Protein AF-A0AAE9SAQ5-F1 (afdb_monomer)

Organism: Acinetobacter pittii (NCBI:txid48296)

Nearest PDB structures (foldseek):
  2onf-assembly1_B  TM=4.608E-01  e=3.173E+00  Thermoplasma acidophilum
  4aoy-assembly2_A  TM=3.899E-01  e=3.383E+00  Acetivibrio thermocellus
  2d7v-assembly1_B  TM=4.350E-01  e=4.375E+00  Vibrio cholerae O1 biovar El Tor str. N16961
  8dk2-assembly1_A  TM=4.335E-01  e=8.874E+00  Pseudomonas aeruginosa PA14

Radius of gyration: 17.35 Å; Cα contacts (8 Å, |Δi|>4): 63; chains: 1; bounding box: 38×29×52 Å

Foldseek 3Di:
DPDDDPVVVVVVVVVVVVVVVVVVVVVQVVCCVVPVWHWDDKDFDWDWDQDPPGDIDIDGPDMDTDIDDDD

Secondary structure (DSSP, 8-state):
-----HHHHHHHHHHHHHHHHHHHHHHHHHHHHHHS-EEEEEEEEEEEEE-TTS-EEEEEEEEEEEEE---

Structure (mmCIF, N/CA/C/O backbone):
data_AF-A0AAE9SAQ5-F1
#
_entry.id   AF-A0AAE9SAQ5-F1
#
loop_
_atom_site.group_PDB
_atom_site.id
_atom_site.type_symbol
_atom_site.label_atom_id
_atom_site.label_alt_id
_atom_site.label_comp_id
_atom_site.label_asym_id
_atom_site.label_entity_id
_atom_site.label_seq_id
_atom_site.pdbx_PDB_ins_code
_atom_site.Cartn_x
_atom_site.Cartn_y
_atom_site.Cartn_z
_atom_site.occupancy
_atom_site.B_iso_or_equiv
_atom_site.auth_seq_id
_atom_site.auth_comp_id
_atom_site.auth_asym_id
_atom_site.auth_atom_id
_atom_site.pdbx_PDB_model_num
ATOM 1 N N . MET A 1 1 ? 13.600 -6.694 -26.776 1.00 48.88 1 MET A N 1
ATOM 2 C CA . MET A 1 1 ? 12.740 -5.828 -25.942 1.00 48.88 1 MET A CA 1
ATOM 3 C C . MET A 1 1 ? 13.095 -4.398 -26.300 1.00 48.88 1 MET A C 1
ATOM 5 O O . MET A 1 1 ? 14.285 -4.129 -26.352 1.00 48.88 1 MET A O 1
ATOM 9 N N . SER A 1 2 ? 12.140 -3.528 -26.649 1.00 55.94 2 SER A N 1
ATOM 10 C CA . SER A 1 2 ? 12.490 -2.122 -26.894 1.00 55.94 2 SER A CA 1
ATOM 11 C C . SER A 1 2 ? 12.855 -1.489 -25.559 1.00 55.94 2 SER A C 1
ATOM 13 O O . SER A 1 2 ? 12.036 -1.487 -24.638 1.00 55.94 2 SER A O 1
ATOM 15 N N . GLU A 1 3 ? 14.081 -1.002 -25.443 1.00 76.06 3 GLU A N 1
ATOM 16 C CA . GLU A 1 3 ? 14.516 -0.253 -24.274 1.00 76.06 3 GLU A CA 1
ATOM 17 C C . GLU A 1 3 ? 13.726 1.056 -24.243 1.00 76.06 3 GLU A C 1
ATOM 19 O O . GLU A 1 3 ? 13.808 1.878 -25.155 1.00 76.06 3 GLU A O 1
ATOM 24 N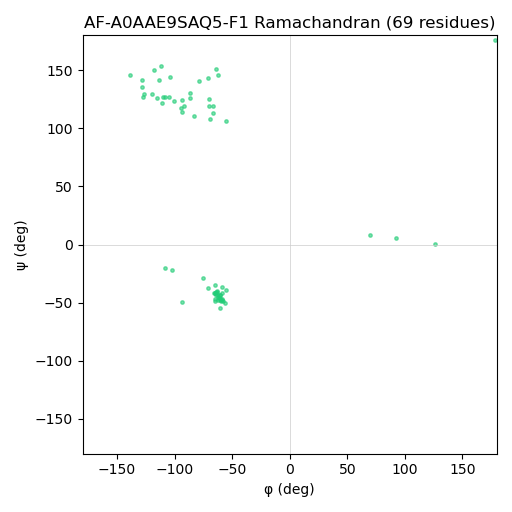 N . ILE A 1 4 ? 12.867 1.205 -23.236 1.00 83.19 4 ILE A N 1
ATOM 25 C CA . ILE A 1 4 ? 12.164 2.463 -22.994 1.00 83.19 4 ILE A CA 1
ATOM 26 C C . ILE A 1 4 ? 13.200 3.550 -22.692 1.00 83.19 4 ILE A C 1
ATOM 28 O O . ILE A 1 4 ? 14.226 3.280 -22.066 1.00 83.19 4 ILE A O 1
ATOM 32 N N . SER A 1 5 ? 12.940 4.786 -23.116 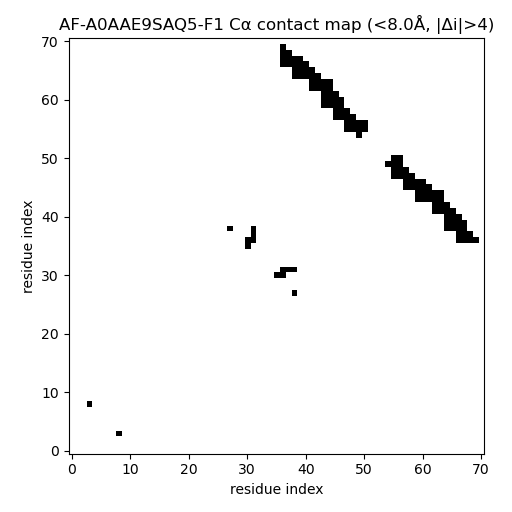1.00 88.00 5 SER A N 1
ATOM 33 C CA . SER A 1 5 ? 13.828 5.895 -22.758 1.00 88.00 5 SER A CA 1
ATOM 34 C C . SER A 1 5 ? 13.826 6.120 -21.240 1.00 88.00 5 SER A C 1
ATOM 36 O O . SER A 1 5 ? 12.815 5.889 -20.572 1.00 88.00 5 SER A O 1
ATOM 38 N N . VAL A 1 6 ? 14.935 6.625 -20.687 1.00 89.75 6 VAL A N 1
ATOM 39 C CA . VAL A 1 6 ? 15.031 6.962 -19.252 1.00 89.75 6 VAL A CA 1
ATOM 40 C C . VAL A 1 6 ? 13.920 7.933 -18.835 1.00 89.75 6 VAL A C 1
ATOM 42 O O . VAL A 1 6 ? 13.3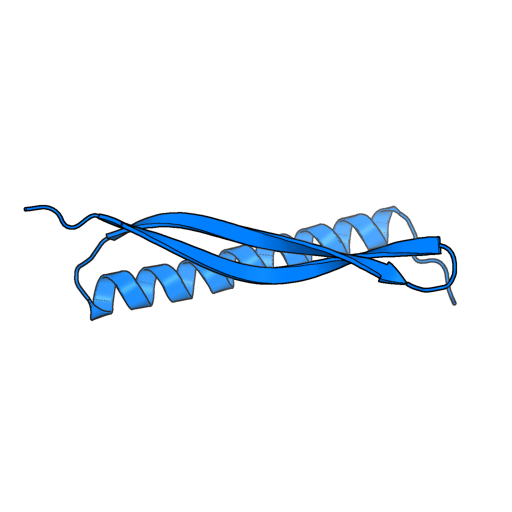23 7.764 -17.777 1.00 89.75 6 VAL A O 1
ATOM 45 N N . ALA A 1 7 ? 13.589 8.912 -19.683 1.00 91.50 7 ALA A N 1
ATOM 46 C CA . ALA A 1 7 ? 12.519 9.873 -19.415 1.00 91.50 7 ALA A CA 1
ATOM 47 C C . ALA A 1 7 ? 11.139 9.201 -19.322 1.00 91.50 7 ALA A C 1
ATOM 49 O O . ALA A 1 7 ? 10.342 9.521 -18.442 1.00 91.50 7 ALA A O 1
ATOM 50 N N . GLU A 1 8 ? 10.862 8.239 -20.202 1.00 92.12 8 GLU A N 1
ATOM 51 C CA . GLU A 1 8 ? 9.605 7.497 -20.175 1.00 92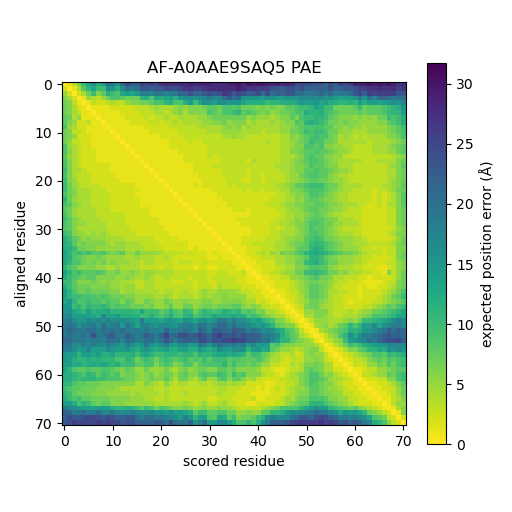.12 8 GLU A CA 1
ATOM 52 C C . GLU A 1 8 ? 9.521 6.541 -18.978 1.00 92.12 8 GLU A C 1
ATOM 54 O O . GLU A 1 8 ? 8.464 6.436 -18.356 1.00 92.12 8 GLU A O 1
ATOM 59 N N . TYR A 1 9 ? 10.635 5.906 -18.603 1.00 91.06 9 TYR A N 1
ATOM 60 C CA . TYR A 1 9 ? 10.744 5.140 -17.360 1.00 91.06 9 TYR A CA 1
ATOM 61 C C . TYR A 1 9 ? 10.399 5.998 -16.135 1.00 91.06 9 TYR A C 1
ATOM 63 O O . TYR A 1 9 ? 9.555 5.599 -15.333 1.00 91.06 9 TYR A O 1
ATOM 71 N N . VAL A 1 10 ? 11.011 7.182 -16.013 1.00 93.75 10 VAL A N 1
ATOM 72 C CA . VAL A 1 10 ? 10.780 8.096 -14.883 1.00 93.75 10 VAL A CA 1
ATOM 73 C C . VAL A 1 10 ? 9.312 8.499 -14.814 1.00 93.75 10 VAL A C 1
ATOM 75 O O . VAL A 1 10 ? 8.690 8.349 -13.766 1.00 93.75 10 VAL A O 1
ATOM 78 N N . LYS A 1 11 ? 8.728 8.911 -15.943 1.00 95.75 11 LYS A N 1
ATOM 79 C CA . LYS A 1 11 ? 7.318 9.307 -15.996 1.00 95.75 11 LYS A CA 1
ATOM 80 C C . LYS A 1 11 ? 6.384 8.179 -15.545 1.00 95.75 11 LYS A C 1
ATOM 82 O O . LYS A 1 11 ? 5.515 8.394 -14.707 1.00 95.75 11 LYS A O 1
ATOM 87 N N . ARG A 1 12 ? 6.574 6.964 -16.067 1.00 94.56 12 ARG A N 1
ATOM 88 C CA . ARG A 1 12 ? 5.742 5.804 -15.700 1.00 94.56 12 ARG A CA 1
ATOM 89 C C . ARG A 1 12 ? 5.916 5.409 -14.232 1.00 94.56 12 ARG A C 1
ATOM 91 O O . ARG A 1 12 ? 4.953 4.985 -13.599 1.00 94.56 12 ARG A O 1
ATOM 98 N N . LYS A 1 13 ? 7.129 5.549 -13.686 1.00 94.56 13 LYS A N 1
ATOM 99 C CA . LYS A 1 13 ? 7.403 5.333 -12.260 1.00 94.56 13 LYS A CA 1
ATOM 100 C C . LYS A 1 13 ? 6.628 6.330 -11.395 1.00 94.56 13 LYS A C 1
ATOM 102 O O . LYS A 1 13 ? 5.963 5.909 -10.456 1.00 94.56 13 LYS A O 1
ATOM 107 N N . GLU A 1 14 ? 6.665 7.616 -11.730 1.00 96.44 14 GLU A N 1
ATOM 108 C CA . GLU A 1 14 ? 5.935 8.657 -10.991 1.00 96.44 14 GLU A CA 1
ATOM 109 C C . GLU A 1 14 ? 4.412 8.462 -11.060 1.00 96.44 14 GLU A C 1
ATOM 111 O O . GLU A 1 14 ? 3.707 8.641 -10.065 1.00 96.44 14 GLU A O 1
ATOM 116 N N . GLU A 1 15 ? 3.891 8.064 -12.224 1.00 96.62 15 GLU A N 1
ATOM 117 C CA . GLU A 1 15 ? 2.474 7.720 -12.393 1.00 96.62 15 GLU A CA 1
ATOM 118 C C . GLU A 1 15 ? 2.078 6.543 -11.493 1.00 96.62 15 GLU A C 1
ATOM 120 O O . GLU A 1 15 ? 1.075 6.626 -10.780 1.00 96.62 15 GLU A O 1
ATOM 125 N N . LEU A 1 16 ? 2.896 5.485 -11.455 1.00 94.75 16 LEU A N 1
ATOM 126 C CA . LEU A 1 16 ? 2.680 4.334 -10.579 1.00 94.75 16 LEU A CA 1
ATOM 127 C C . LEU A 1 16 ? 2.682 4.735 -9.096 1.00 94.75 16 LEU A C 1
ATOM 129 O O . LEU A 1 16 ? 1.774 4.352 -8.357 1.00 94.75 16 LEU A O 1
ATOM 133 N N . GLU A 1 17 ? 3.668 5.520 -8.660 1.00 94.69 17 GLU A N 1
ATOM 134 C CA . GLU A 1 17 ? 3.778 6.004 -7.278 1.00 94.69 17 GLU A CA 1
ATOM 135 C C . GLU A 1 17 ? 2.546 6.820 -6.870 1.00 94.69 17 GLU A C 1
ATOM 137 O O . GLU A 1 17 ? 1.992 6.625 -5.783 1.00 94.69 17 GLU A O 1
ATOM 142 N N . ARG A 1 18 ? 2.055 7.685 -7.765 1.00 95.69 18 ARG A N 1
ATOM 143 C CA . ARG A 1 18 ? 0.845 8.479 -7.533 1.00 95.69 18 ARG A CA 1
ATOM 144 C C . ARG A 1 18 ? -0.399 7.603 -7.410 1.00 95.69 18 ARG A C 1
ATOM 146 O O . ARG A 1 18 ? -1.184 7.801 -6.483 1.00 95.69 18 ARG A O 1
ATOM 153 N N . THR A 1 19 ? -0.584 6.641 -8.314 1.00 96.25 19 THR A N 1
ATOM 154 C CA . THR A 1 19 ? -1.738 5.731 -8.284 1.00 96.25 19 THR A CA 1
ATOM 155 C C . THR A 1 19 ? -1.756 4.892 -7.009 1.00 96.25 19 THR A C 1
ATOM 157 O O . THR A 1 19 ? -2.797 4.798 -6.361 1.00 96.25 19 THR A O 1
ATOM 160 N N . LEU A 1 20 ? -0.610 4.329 -6.611 1.00 92.12 20 LEU A N 1
ATOM 161 C CA . LEU A 1 20 ? -0.500 3.548 -5.376 1.00 92.12 20 LEU A CA 1
ATOM 162 C C . LEU A 1 20 ? -0.803 4.401 -4.141 1.00 92.12 20 LEU A C 1
ATOM 164 O O . LEU A 1 20 ? -1.554 3.966 -3.271 1.00 92.12 20 LEU A O 1
ATOM 168 N N . THR A 1 21 ? -0.280 5.628 -4.095 1.00 93.38 21 THR A N 1
ATOM 169 C CA . THR A 1 21 ? -0.536 6.569 -2.995 1.00 93.38 21 THR A CA 1
ATOM 170 C C . THR A 1 21 ? -2.028 6.865 -2.853 1.00 93.38 21 THR A C 1
ATOM 172 O O . THR A 1 21 ? -2.566 6.772 -1.751 1.00 93.38 21 THR A O 1
ATOM 175 N N . GLY A 1 22 ? -2.713 7.171 -3.961 1.00 94.44 22 GLY A N 1
ATOM 176 C CA . GLY A 1 22 ? -4.154 7.436 -3.947 1.00 94.44 22 GLY A CA 1
ATOM 177 C C . GLY A 1 22 ? -4.961 6.235 -3.460 1.00 94.44 22 GLY A C 1
ATOM 178 O O . GLY A 1 22 ? -5.798 6.371 -2.572 1.00 94.44 22 GLY A O 1
ATOM 179 N N . HIS A 1 23 ? -4.652 5.043 -3.974 1.00 94.12 23 HIS A N 1
ATOM 180 C CA . HIS A 1 23 ? -5.371 3.827 -3.603 1.00 94.12 23 HIS A CA 1
ATOM 181 C C . HIS A 1 23 ? -5.189 3.462 -2.122 1.00 94.12 23 HIS A C 1
ATOM 183 O O . HIS A 1 23 ? -6.150 3.107 -1.443 1.00 94.12 23 HIS A O 1
ATOM 189 N N . ILE A 1 24 ? -3.965 3.587 -1.596 1.00 92.69 24 ILE A N 1
ATOM 190 C CA . ILE A 1 24 ? -3.685 3.342 -0.176 1.00 92.69 24 ILE A CA 1
ATOM 191 C C . ILE A 1 24 ? -4.427 4.361 0.698 1.00 92.69 24 ILE A C 1
ATOM 193 O O . ILE A 1 24 ? -5.039 3.965 1.687 1.00 92.69 24 ILE A O 1
ATOM 197 N N . ALA A 1 25 ? -4.430 5.644 0.326 1.00 93.12 25 ALA A N 1
ATOM 198 C CA . ALA A 1 25 ? -5.141 6.681 1.071 1.00 93.12 25 ALA A CA 1
ATOM 199 C C . ALA A 1 25 ? -6.656 6.418 1.136 1.00 93.12 25 ALA A C 1
ATOM 201 O O . ALA A 1 25 ? -7.244 6.510 2.211 1.00 93.12 25 ALA A O 1
ATOM 202 N N . GLU A 1 26 ? -7.280 6.023 0.024 1.00 96.12 26 GLU A N 1
ATOM 203 C CA . GLU A 1 26 ? -8.705 5.666 -0.008 1.00 96.12 26 GLU A CA 1
ATOM 204 C C . GLU A 1 26 ? -9.028 4.480 0.912 1.00 96.12 26 GLU A C 1
ATOM 206 O O . GLU A 1 26 ? -10.018 4.514 1.649 1.00 96.12 26 GLU A O 1
ATOM 211 N N . LEU A 1 27 ? -8.184 3.442 0.904 1.00 95.31 27 LEU A N 1
ATOM 212 C CA . LEU A 1 27 ? -8.345 2.273 1.770 1.00 95.31 27 LEU A CA 1
ATOM 213 C C . LEU A 1 27 ? -8.184 2.629 3.252 1.00 95.31 27 LEU A C 1
ATOM 215 O O . LEU A 1 27 ? -8.976 2.158 4.069 1.00 95.31 27 LEU A O 1
ATOM 219 N N . ILE A 1 28 ? -7.206 3.477 3.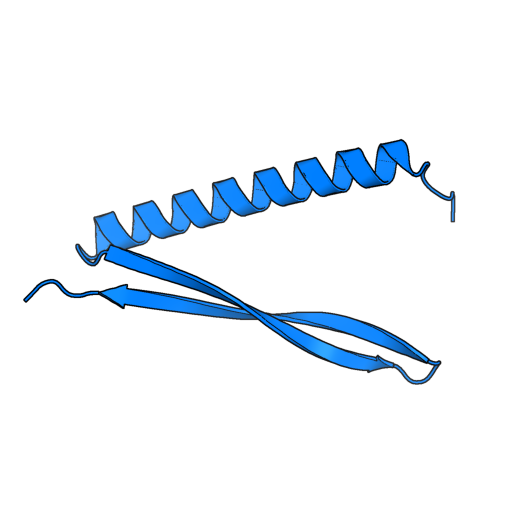589 1.00 94.50 28 ILE A N 1
ATOM 220 C CA . ILE A 1 28 ? -7.016 3.992 4.951 1.00 94.50 28 ILE A CA 1
ATOM 221 C C . ILE A 1 28 ? -8.254 4.772 5.386 1.00 94.50 28 ILE A C 1
ATOM 223 O O . ILE A 1 28 ? -8.868 4.418 6.387 1.00 94.50 28 ILE A O 1
ATOM 227 N N . SER A 1 29 ? -8.682 5.771 4.609 1.00 94.50 29 SER A N 1
ATOM 228 C CA . SER A 1 29 ? -9.841 6.596 4.963 1.00 94.50 29 SER A CA 1
ATOM 229 C C . SER A 1 29 ? -11.114 5.769 5.132 1.00 94.50 29 SER A C 1
ATOM 231 O O . SER A 1 29 ? -11.923 6.047 6.017 1.00 94.50 29 SER A O 1
ATOM 233 N N . LYS A 1 30 ? -11.300 4.729 4.310 1.00 96.62 30 LYS A N 1
ATOM 234 C CA . LYS A 1 30 ? -12.416 3.795 4.469 1.00 96.62 30 LYS A CA 1
ATOM 235 C C . LYS A 1 30 ? -12.313 3.012 5.781 1.00 96.62 30 LYS A C 1
ATOM 237 O O . LYS A 1 30 ? -13.292 2.958 6.515 1.00 96.62 30 LYS A O 1
ATOM 242 N N . PHE A 1 31 ? -11.147 2.444 6.091 1.00 94.62 31 PHE A N 1
ATOM 243 C CA . PHE A 1 31 ? -10.923 1.716 7.343 1.00 94.62 31 PHE A CA 1
ATOM 244 C C . PHE A 1 31 ? -11.175 2.596 8.574 1.00 94.62 31 PHE A C 1
ATOM 246 O O . PHE A 1 31 ? -11.886 2.179 9.488 1.00 94.62 31 PHE A O 1
ATOM 253 N N . GLU A 1 32 ? -10.642 3.819 8.589 1.00 94.50 32 GLU A N 1
ATOM 254 C CA . GLU A 1 32 ? -10.816 4.753 9.706 1.00 94.50 32 GLU A CA 1
ATOM 255 C C . GLU A 1 32 ? -12.286 5.137 9.888 1.00 94.50 32 GLU A C 1
ATOM 257 O O . GLU A 1 32 ? -12.793 5.157 11.007 1.00 94.50 32 GLU A O 1
ATOM 262 N N . LYS A 1 33 ? -13.007 5.369 8.784 1.00 95.38 33 LYS A N 1
ATOM 263 C CA . LYS A 1 33 ? -14.443 5.664 8.815 1.00 95.38 33 LYS A CA 1
ATOM 264 C C . LYS A 1 33 ? -15.277 4.479 9.307 1.00 95.38 33 LYS A C 1
ATOM 266 O O . LYS A 1 33 ? -16.218 4.684 10.070 1.00 95.38 33 LYS A O 1
ATOM 271 N N . ASP A 1 34 ? -14.954 3.268 8.859 1.00 96.06 34 ASP A N 1
ATOM 272 C CA . ASP A 1 34 ? -15.723 2.058 9.168 1.00 96.06 34 ASP A CA 1
ATOM 273 C C . ASP A 1 34 ? -15.470 1.566 10.607 1.00 96.06 34 ASP A C 1
ATOM 275 O O . ASP A 1 34 ? -16.355 0.964 11.215 1.00 96.06 34 ASP A O 1
ATOM 279 N N . THR A 1 35 ? -14.281 1.822 11.165 1.00 93.00 35 THR A N 1
ATOM 280 C CA . THR A 1 35 ? -13.869 1.312 12.488 1.00 93.00 35 THR A CA 1
ATOM 281 C C . THR A 1 35 ? -13.798 2.373 13.585 1.00 93.00 35 THR A C 1
ATOM 283 O O . THR A 1 35 ? -13.813 2.024 14.764 1.00 93.00 35 THR A O 1
ATOM 286 N N . GLY A 1 36 ? -13.698 3.656 13.227 1.00 92.25 36 GLY A N 1
ATOM 287 C CA . GLY A 1 36 ? -13.408 4.745 14.163 1.00 92.25 36 GLY A CA 1
ATOM 288 C C . GLY A 1 36 ? -11.975 4.738 14.712 1.00 92.25 36 GLY A C 1
ATOM 289 O O . GLY A 1 36 ? -11.676 5.503 15.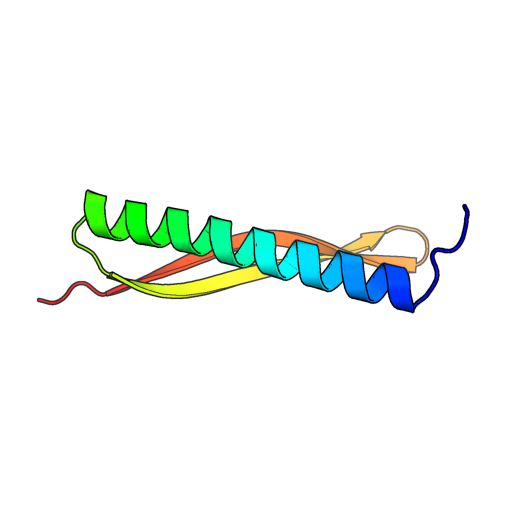627 1.00 92.25 36 GLY A O 1
ATOM 290 N N . VAL A 1 37 ? -11.093 3.876 14.190 1.00 92.62 37 VAL A N 1
ATOM 291 C CA . VAL A 1 37 ? -9.696 3.744 14.624 1.00 92.62 37 VAL A CA 1
ATOM 292 C C . VAL A 1 37 ? -8.772 4.379 13.594 1.00 92.62 37 VAL A C 1
ATOM 294 O O . VAL A 1 37 ? -8.793 3.995 12.428 1.00 92.62 37 VAL A O 1
ATOM 297 N N . ASN A 1 38 ? -7.906 5.288 14.043 1.00 92.38 38 ASN A N 1
ATOM 298 C CA . ASN A 1 38 ? -6.967 5.985 13.166 1.00 92.38 38 ASN A CA 1
ATOM 299 C C . ASN A 1 38 ? -5.755 5.113 12.812 1.00 92.38 38 ASN A C 1
ATOM 301 O O . ASN A 1 38 ? -5.179 4.428 13.670 1.00 92.38 38 ASN A O 1
ATOM 305 N N . VAL A 1 39 ? -5.325 5.200 11.557 1.00 92.56 39 VAL A N 1
ATOM 306 C CA . VAL A 1 39 ? -4.078 4.629 11.049 1.00 92.56 39 VAL A CA 1
ATOM 307 C C . VAL A 1 39 ? -2.950 5.632 11.273 1.00 92.56 39 VAL A C 1
ATOM 309 O O . VAL A 1 39 ? -3.024 6.780 10.851 1.00 92.56 39 VAL A O 1
ATOM 312 N N . GLN A 1 40 ? -1.882 5.194 11.934 1.00 91.94 40 GLN A N 1
ATOM 313 C CA . GLN A 1 40 ? -0.693 6.014 12.173 1.00 91.94 40 GLN A CA 1
ATOM 314 C C . GLN A 1 40 ? 0.365 5.809 11.095 1.00 91.94 40 GLN A C 1
ATOM 316 O O . GLN A 1 40 ? 0.887 6.773 10.548 1.00 91.94 40 GLN A O 1
ATOM 321 N N . ASP A 1 41 ? 0.681 4.545 10.811 1.00 90.56 41 ASP A N 1
ATOM 322 C CA . ASP A 1 41 ? 1.788 4.170 9.937 1.00 90.56 41 ASP A CA 1
ATOM 323 C C . ASP A 1 41 ? 1.378 3.004 9.027 1.00 90.56 41 ASP A C 1
ATOM 325 O O . ASP A 1 41 ? 0.642 2.101 9.438 1.00 90.56 41 ASP A O 1
ATOM 329 N N . VAL A 1 42 ? 1.903 2.992 7.800 1.00 91.00 42 VAL A N 1
ATOM 330 C CA . VAL A 1 42 ? 1.757 1.885 6.846 1.00 91.00 42 VAL A CA 1
ATOM 331 C C . VAL A 1 42 ? 3.132 1.464 6.349 1.00 91.00 42 VAL A C 1
ATOM 333 O O . VAL A 1 42 ? 3.899 2.280 5.843 1.00 91.00 42 VAL A O 1
ATOM 336 N N . TYR A 1 43 ? 3.433 0.173 6.468 1.00 91.06 43 TYR A N 1
ATOM 337 C CA . TYR A 1 43 ? 4.703 -0.418 6.061 1.00 91.06 43 TYR A CA 1
ATOM 338 C C . TYR A 1 43 ? 4.481 -1.407 4.920 1.00 91.06 43 TYR A C 1
ATOM 340 O O . TYR A 1 43 ? 3.684 -2.337 5.045 1.00 91.06 43 TYR A O 1
ATOM 348 N N . ALA A 1 44 ? 5.207 -1.226 3.818 1.00 89.75 44 ALA A N 1
ATOM 349 C CA . ALA A 1 44 ? 5.272 -2.198 2.734 1.00 89.75 44 ALA A CA 1
ATOM 350 C C . ALA A 1 44 ? 6.454 -3.143 2.973 1.00 89.75 44 ALA A C 1
ATOM 352 O O . ALA A 1 44 ? 7.607 -2.714 3.030 1.00 89.75 44 ALA A O 1
ATOM 353 N N . ASN A 1 45 ? 6.162 -4.432 3.116 1.00 90.25 45 ASN A N 1
ATOM 354 C CA . ASN A 1 45 ? 7.168 -5.454 3.352 1.00 90.25 45 ASN A CA 1
ATOM 355 C C . ASN A 1 45 ? 7.582 -6.062 2.018 1.00 90.25 45 ASN A C 1
ATOM 357 O O . ASN A 1 45 ? 6.747 -6.566 1.266 1.00 90.25 45 ASN A O 1
ATOM 361 N N . PHE A 1 46 ? 8.880 -6.032 1.744 1.00 88.56 46 PHE A N 1
ATOM 362 C CA . PHE A 1 46 ? 9.466 -6.670 0.578 1.00 88.56 46 PHE A CA 1
ATOM 363 C C . PHE A 1 46 ? 10.362 -7.809 1.032 1.00 88.56 46 PHE A C 1
ATOM 365 O O . PHE A 1 46 ? 11.085 -7.699 2.021 1.00 88.56 46 PHE A O 1
ATOM 372 N N . SER A 1 47 ? 10.337 -8.901 0.285 1.00 85.81 47 SER A N 1
ATOM 373 C CA . SER A 1 47 ? 11.336 -9.954 0.412 1.00 85.81 47 SER A CA 1
ATOM 374 C C . SER A 1 47 ? 12.090 -10.074 -0.895 1.00 85.81 47 SER A C 1
ATOM 376 O O . SER A 1 47 ? 11.554 -9.773 -1.964 1.00 85.81 47 SER A O 1
ATOM 378 N N . SER A 1 48 ? 13.349 -10.480 -0.802 1.00 84.81 48 SER A N 1
ATOM 379 C CA . SER A 1 48 ? 14.138 -10.821 -1.969 1.00 84.81 48 SER A CA 1
ATOM 380 C C . SER A 1 48 ? 14.267 -12.328 -2.113 1.00 84.81 48 SER A C 1
ATOM 382 O O . SER A 1 48 ? 14.343 -13.072 -1.136 1.00 84.81 48 SER A O 1
ATOM 384 N N . ALA A 1 49 ? 14.271 -12.783 -3.361 1.00 79.25 49 ALA A N 1
ATOM 385 C CA . ALA A 1 49 ? 14.685 -14.129 -3.707 1.00 79.25 49 ALA A CA 1
ATOM 386 C C . ALA A 1 49 ? 15.720 -14.054 -4.820 1.00 79.25 49 ALA A C 1
ATOM 388 O O . ALA A 1 49 ? 15.550 -13.340 -5.814 1.00 79.25 49 ALA A O 1
ATOM 389 N N . THR A 1 50 ? 16.778 -14.838 -4.664 1.00 76.06 50 THR A N 1
ATOM 390 C CA . THR A 1 50 ? 17.785 -15.026 -5.699 1.00 76.06 50 THR A CA 1
ATOM 391 C C . THR A 1 50 ? 17.281 -16.094 -6.657 1.00 76.06 50 THR A C 1
ATOM 393 O O . THR A 1 50 ? 17.186 -17.269 -6.302 1.00 76.06 50 THR A O 1
ATOM 396 N N . CYS A 1 51 ? 16.931 -15.707 -7.883 1.00 65.56 51 CYS A N 1
ATOM 397 C CA . CYS A 1 51 ? 16.627 -16.692 -8.914 1.00 65.56 51 CYS A CA 1
ATOM 398 C C . CYS A 1 51 ? 17.921 -17.404 -9.346 1.00 65.56 51 CYS A C 1
ATOM 400 O O . CYS A 1 51 ? 18.975 -16.769 -9.453 1.00 65.56 51 CYS A O 1
ATOM 402 N N . LEU A 1 52 ? 17.844 -18.710 -9.635 1.00 60.25 52 LEU A N 1
ATOM 403 C CA . LEU A 1 52 ? 18.934 -19.452 -10.282 1.00 60.25 52 LEU A CA 1
ATOM 404 C C . LEU A 1 52 ? 19.280 -18.734 -11.600 1.00 60.25 52 LEU A C 1
ATOM 406 O O . LEU A 1 52 ? 18.486 -18.755 -12.536 1.00 60.25 52 LEU A O 1
ATOM 410 N N . GLY A 1 53 ? 20.415 -18.029 -11.637 1.00 68.62 53 GLY A N 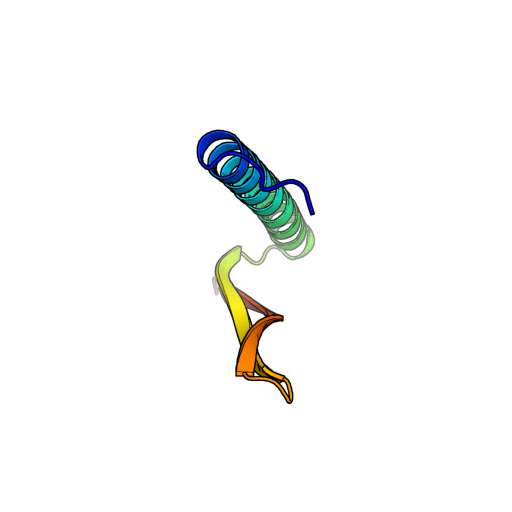1
ATOM 411 C CA . GLY A 1 53 ? 20.790 -17.144 -12.751 1.00 68.62 53 GLY A CA 1
ATOM 412 C C . GLY A 1 53 ? 21.147 -15.699 -12.371 1.00 68.62 53 GLY A C 1
ATOM 413 O O . GLY A 1 53 ? 21.499 -14.925 -13.252 1.00 68.62 53 GLY A O 1
ATOM 414 N N . GLY A 1 54 ? 21.107 -15.328 -11.085 1.00 64.00 54 GLY A N 1
ATOM 415 C CA . GLY A 1 54 ? 21.863 -14.175 -10.568 1.00 64.00 54 GLY A CA 1
ATOM 416 C C . GLY A 1 54 ? 21.150 -12.820 -10.546 1.00 64.00 54 GLY A C 1
ATOM 417 O O . GLY A 1 54 ? 21.775 -11.832 -10.177 1.00 64.00 54 GLY A O 1
ATOM 418 N N . SER A 1 55 ? 19.857 -12.752 -10.878 1.00 74.94 55 SER A N 1
ATOM 419 C CA . SER A 1 55 ? 19.056 -11.554 -10.584 1.00 74.94 55 SER A CA 1
ATOM 420 C C . SER A 1 55 ? 18.320 -11.726 -9.257 1.00 74.94 55 SER A C 1
ATOM 422 O O . SER A 1 55 ? 17.499 -12.634 -9.097 1.00 74.94 55 SER A O 1
ATOM 424 N N . GLU A 1 56 ? 18.637 -10.861 -8.294 1.00 76.19 56 GLU A N 1
ATOM 425 C CA . GLU A 1 56 ? 17.839 -10.696 -7.083 1.00 76.19 56 GLU A CA 1
ATOM 426 C C . GLU A 1 56 ? 16.521 -10.022 -7.472 1.00 76.19 56 GLU A C 1
ATOM 428 O O . GLU A 1 56 ? 16.505 -8.982 -8.136 1.00 76.19 56 GLU A O 1
ATOM 433 N N . LYS A 1 57 ? 15.399 -10.649 -7.116 1.00 79.31 57 LYS A N 1
ATOM 434 C CA . LYS A 1 57 ? 14.069 -10.086 -7.347 1.00 79.31 57 LYS A CA 1
ATOM 435 C C . LYS A 1 57 ? 13.450 -9.716 -6.015 1.00 79.31 57 LYS A C 1
ATOM 437 O O . LYS A 1 57 ? 13.263 -10.588 -5.170 1.00 79.31 57 LYS A O 1
ATOM 442 N N . HIS A 1 58 ? 13.093 -8.446 -5.866 1.00 80.75 58 HIS A N 1
ATOM 443 C CA . HIS A 1 58 ? 12.271 -7.974 -4.761 1.00 80.75 58 HIS A CA 1
ATOM 444 C C . HIS A 1 58 ? 10.798 -8.135 -5.123 1.00 80.75 58 HIS A C 1
ATOM 446 O O . HIS A 1 58 ? 10.364 -7.716 -6.197 1.00 80.75 58 HIS A O 1
ATOM 452 N N . PHE A 1 59 ? 10.025 -8.730 -4.227 1.00 81.88 59 PHE A N 1
ATOM 453 C CA . PHE A 1 59 ? 8.579 -8.844 -4.356 1.00 81.88 59 PHE A CA 1
ATOM 454 C C . PHE A 1 59 ? 7.918 -8.346 -3.080 1.00 81.88 59 PHE A C 1
ATOM 456 O O . PHE A 1 59 ? 8.422 -8.549 -1.974 1.00 81.88 59 PHE A O 1
ATOM 463 N N . LEU A 1 60 ? 6.789 -7.662 -3.254 1.00 85.81 60 LEU A N 1
ATOM 464 C CA . LEU A 1 60 ? 5.941 -7.240 -2.150 1.00 85.81 60 LEU A CA 1
ATOM 465 C C . LEU A 1 60 ? 5.352 -8.495 -1.498 1.00 85.81 60 LEU A C 1
ATOM 467 O O . LEU A 1 60 ? 4.655 -9.264 -2.158 1.00 85.81 60 LEU A O 1
ATOM 471 N N . THR A 1 61 ? 5.640 -8.708 -0.219 1.00 88.50 61 THR A N 1
ATOM 472 C CA . THR A 1 61 ? 5.159 -9.868 0.544 1.00 88.50 61 THR A CA 1
ATOM 473 C C . THR A 1 61 ? 3.993 -9.541 1.455 1.00 88.50 61 THR A C 1
ATOM 475 O O . THR A 1 61 ? 3.223 -10.434 1.801 1.00 88.50 61 THR A O 1
ATOM 478 N N . GLY A 1 62 ? 3.815 -8.274 1.817 1.00 87.88 62 GLY A N 1
ATOM 479 C CA . GLY A 1 62 ? 2.661 -7.852 2.593 1.00 87.88 62 GLY A CA 1
ATOM 480 C C . GLY A 1 62 ? 2.678 -6.374 2.934 1.00 87.88 62 GLY A C 1
ATOM 481 O O . GLY A 1 62 ? 3.643 -5.661 2.664 1.00 87.88 62 GLY A O 1
ATOM 482 N N . VAL A 1 63 ? 1.596 -5.931 3.564 1.00 90.88 63 VAL A N 1
ATOM 483 C CA . 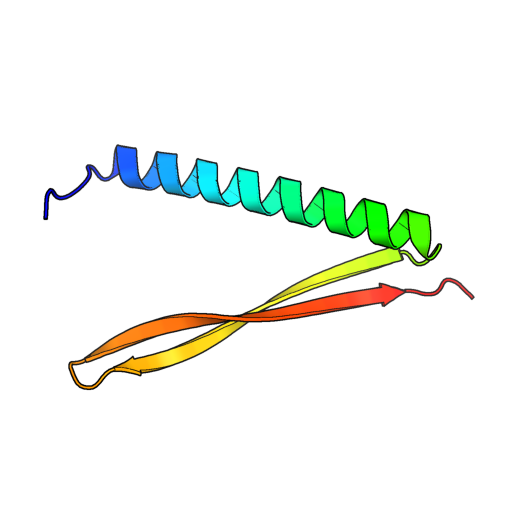VAL A 1 63 ? 1.444 -4.577 4.094 1.00 90.88 63 VAL A CA 1
ATOM 484 C C . VAL A 1 63 ? 1.062 -4.685 5.566 1.00 90.88 63 VAL A C 1
ATOM 486 O O . VAL A 1 63 ? 0.139 -5.421 5.908 1.00 90.88 63 VAL A O 1
ATOM 489 N N . THR A 1 64 ? 1.772 -3.960 6.427 1.00 91.88 64 THR A N 1
ATOM 490 C CA . THR A 1 64 ? 1.472 -3.861 7.859 1.00 91.88 64 THR A CA 1
ATOM 491 C C . THR A 1 64 ? 0.930 -2.471 8.155 1.00 91.88 64 THR A C 1
ATOM 493 O O . THR A 1 64 ? 1.576 -1.478 7.828 1.00 91.88 64 THR A O 1
ATOM 496 N N . VAL A 1 65 ? -0.233 -2.395 8.800 1.00 92.31 65 VAL A N 1
ATOM 497 C CA . VAL A 1 65 ? -0.865 -1.135 9.207 1.00 92.31 65 VAL A CA 1
ATOM 498 C C . VAL A 1 65 ? -0.791 -1.024 10.722 1.00 92.31 65 VAL A C 1
ATOM 500 O O . VAL A 1 65 ? -1.201 -1.939 11.436 1.00 92.31 65 VAL A O 1
ATOM 503 N N . LYS A 1 66 ? -0.260 0.089 11.220 1.00 92.69 66 LYS A N 1
ATOM 504 C CA . LYS A 1 66 ? -0.218 0.398 12.646 1.00 92.69 66 LYS A CA 1
ATOM 505 C C . LYS A 1 66 ? -1.332 1.378 12.971 1.00 92.69 66 LYS A C 1
ATOM 507 O O . LYS A 1 66 ? -1.404 2.462 12.399 1.00 92.69 66 LYS A O 1
ATOM 512 N N . THR A 1 67 ? -2.181 0.993 13.909 1.00 92.50 67 THR A N 1
ATOM 513 C CA . THR A 1 67 ? -3.342 1.771 14.342 1.00 92.50 67 THR A CA 1
ATOM 514 C C . THR A 1 67 ? -3.158 2.287 15.760 1.00 92.50 67 THR A C 1
ATOM 516 O O . THR A 1 67 ? -2.491 1.644 16.571 1.00 92.50 67 THR A O 1
ATOM 519 N N . SER A 1 68 ? -3.808 3.399 16.095 1.00 85.31 68 SER A N 1
ATOM 520 C CA . SER A 1 68 ? -3.935 3.852 17.482 1.00 85.31 68 SER A CA 1
ATOM 521 C C . SER A 1 68 ? -5.382 3.943 17.904 1.00 85.31 68 SER A C 1
ATOM 523 O O . SER A 1 68 ? -6.185 4.602 17.247 1.00 85.3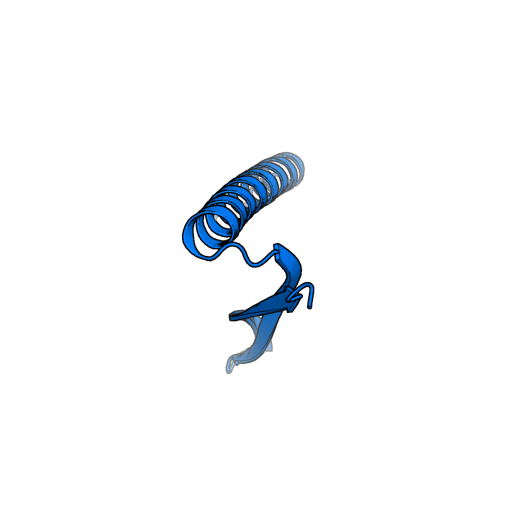1 68 SER A O 1
ATOM 525 N N . ILE A 1 69 ? -5.675 3.331 19.044 1.00 77.44 69 ILE A N 1
ATOM 526 C CA . ILE A 1 69 ? -6.937 3.514 19.744 1.00 77.44 69 ILE A CA 1
ATOM 527 C C . ILE A 1 69 ? -6.699 4.632 20.755 1.00 77.44 69 ILE A C 1
ATOM 529 O O . ILE A 1 69 ? -5.876 4.491 21.661 1.00 77.44 69 ILE A O 1
ATOM 533 N N . SER A 1 70 ? -7.372 5.761 20.562 1.00 60.62 70 SER A N 1
ATOM 534 C CA . SER A 1 70 ? -7.473 6.793 21.589 1.00 60.62 70 SER A CA 1
ATOM 535 C C . SER A 1 70 ? -8.346 6.220 22.709 1.00 60.62 70 SER A C 1
ATOM 537 O O . SER A 1 70 ? -9.539 6.019 22.489 1.00 60.62 70 SER A O 1
ATOM 539 N N . ASN A 1 71 ? -7.748 5.879 23.854 1.00 54.28 71 ASN A N 1
ATOM 540 C CA . ASN A 1 71 ? -8.496 5.573 25.081 1.00 54.28 71 ASN A CA 1
ATOM 541 C C . ASN A 1 71 ? -9.151 6.835 25.646 1.00 54.28 71 ASN A C 1
ATOM 543 O O . ASN A 1 71 ? -8.506 7.906 25.564 1.00 54.28 71 ASN A O 1
#

pLDDT: mean 86.77, std 11.28, range [48.88, 96.62]

Mean predicted aligned error: 7.04 Å

Sequence (71 aa):
MSEISVAEYVKRKEELERTLTGHIAELISKFEKDTGVNVQDVYANFSSATCLGGSEKHFLTGVTVKTSISN

Solvent-accessible surface area (backbone atoms only — not comparable to full-atom values): 4415 Å² total; per-residue (Å²): 130,86,81,72,52,72,69,57,51,51,52,54,49,53,51,49,53,51,53,52,52,52,53,51,49,54,53,49,55,48,49,27,70,76,67,73,42,47,76,75,48,77,45,79,41,69,46,73,48,75,46,97,86,78,53,74,44,77,43,82,74,48,74,50,77,42,70,50,80,86,126